Protein AF-A0A6A6EU64-F1 (afdb_monomer_lite)

Secondary structure (DSSP, 8-state):
---HHHHHHT-HHIIIIIHHHHHHHHHHHHHHHTT-SS-TTHHHHHHHHHHHHHHHHS-HHHHHHHHHHTTHHHHHHHHHHHHHHHHHHHHHHHHHHHHHHHHTT-

Foldseek 3Di:
DDPPVVCVVLPLCVVFQVVQLVVQVVVVVVVVCVPDVDDPVCVVVCVVSSVVSNVVRPDPVSSVVSCVVSVNVVVVVVVVVVVVVVVVVVVVVVVVVVVVVVVVVD

Organism: NCBI:txid1314779

InterPro domains:
  IPR004875 DDE superfamily endonuclease domain [PF03184] (7-67)

Sequence (106 aa):
LLLAHAIYVLQPLDFSCFSPVKSKYRNYIDRLACIDDTTPIKKNQFIEYYSMTRKEGLTSSVIKNGWKAAGLVYIIEAYTALQKAKLLTYETNIVLHRVGKSIDKL

Radius of gyration: 26.45 Å; chains: 1; bounding box: 61×28×79 Å

Structure (mmCIF, N/CA/C/O backbone):
data_AF-A0A6A6EU64-F1
#
_entry.id   AF-A0A6A6EU64-F1
#
loop_
_atom_site.group_PDB
_atom_site.id
_atom_site.type_symbol
_atom_site.label_atom_id
_atom_site.label_alt_id
_atom_site.label_comp_id
_atom_site.label_asym_id
_atom_site.label_entity_id
_atom_site.label_seq_id
_atom_site.pdbx_PDB_ins_code
_atom_site.Cartn_x
_atom_site.Cartn_y
_atom_site.Cartn_z
_atom_site.occupancy
_atom_site.B_iso_or_equiv
_atom_site.auth_seq_id
_atom_site.auth_comp_id
_atom_site.auth_asym_id
_atom_site.auth_atom_id
_atom_site.pdbx_PDB_model_num
ATOM 1 N N . LEU A 1 1 ? 4.354 -17.254 16.469 1.00 42.41 1 LEU A N 1
ATOM 2 C CA . LEU A 1 1 ? 5.404 -17.611 15.491 1.00 42.41 1 LEU A CA 1
ATOM 3 C C . LEU A 1 1 ? 5.080 -16.886 14.181 1.00 42.41 1 LEU A C 1
AT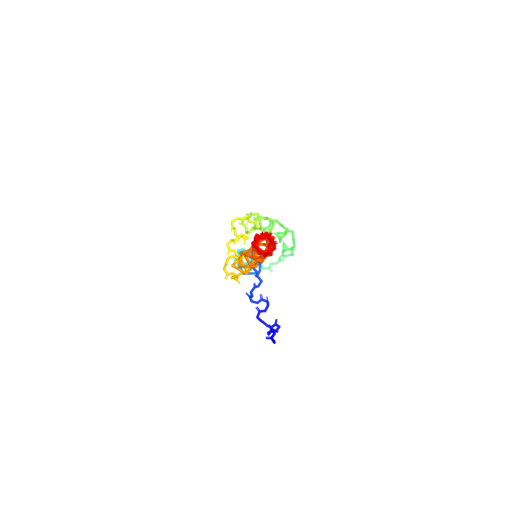OM 5 O O . LEU A 1 1 ? 4.229 -17.356 13.441 1.00 42.41 1 LEU A O 1
ATOM 9 N N . LEU A 1 2 ? 5.623 -15.688 13.944 1.00 47.88 2 LEU A N 1
ATOM 10 C CA . LEU A 1 2 ? 5.410 -14.978 12.676 1.00 47.88 2 LEU A CA 1
ATOM 11 C C . LEU A 1 2 ? 6.566 -15.364 11.749 1.00 47.88 2 LEU A C 1
ATOM 13 O O . LEU A 1 2 ? 7.718 -15.079 12.066 1.00 47.88 2 LEU A O 1
ATOM 17 N N . LEU A 1 3 ? 6.277 -16.084 10.662 1.00 54.97 3 LEU A N 1
ATOM 18 C CA . LEU A 1 3 ? 7.292 -16.480 9.685 1.00 54.97 3 LEU A CA 1
ATOM 19 C C . LEU A 1 3 ? 7.927 -15.207 9.105 1.00 54.97 3 LEU A C 1
ATOM 21 O O . LEU A 1 3 ? 7.242 -14.429 8.441 1.00 54.97 3 LEU A O 1
ATOM 25 N N . ALA A 1 4 ? 9.230 -15.008 9.318 1.00 56.97 4 ALA A N 1
ATOM 26 C CA . ALA A 1 4 ? 9.975 -13.855 8.801 1.00 56.97 4 ALA A CA 1
ATOM 27 C C . ALA A 1 4 ? 9.815 -13.675 7.274 1.00 56.97 4 ALA A C 1
ATOM 29 O O . ALA A 1 4 ? 9.865 -12.560 6.764 1.00 56.97 4 ALA A O 1
ATOM 30 N N . HIS A 1 5 ? 9.529 -14.766 6.556 1.00 56.94 5 HIS A N 1
ATOM 31 C CA . HIS A 1 5 ? 9.319 -14.782 5.108 1.00 56.94 5 HIS A CA 1
ATOM 32 C C . HIS A 1 5 ? 7.923 -14.324 4.648 1.00 56.94 5 HIS A C 1
ATOM 34 O O . HIS A 1 5 ? 7.776 -13.934 3.493 1.00 56.94 5 HIS A O 1
ATOM 40 N N . ALA A 1 6 ? 6.906 -14.316 5.519 1.00 52.00 6 ALA A N 1
ATOM 41 C CA . ALA A 1 6 ? 5.562 -13.835 5.171 1.00 52.00 6 ALA A CA 1
ATOM 42 C C . ALA A 1 6 ? 5.453 -12.303 5.259 1.00 52.00 6 ALA A C 1
ATOM 44 O O . ALA A 1 6 ? 4.678 -11.687 4.533 1.00 52.00 6 ALA A O 1
ATOM 45 N N . ILE A 1 7 ? 6.270 -11.679 6.114 1.00 59.66 7 ILE A N 1
ATOM 46 C CA . ILE A 1 7 ? 6.261 -10.229 6.342 1.00 59.66 7 ILE A CA 1
ATOM 47 C C . ILE A 1 7 ? 6.695 -9.473 5.082 1.00 59.66 7 ILE A C 1
ATOM 49 O O . ILE A 1 7 ? 6.124 -8.429 4.796 1.00 59.66 7 ILE A O 1
ATOM 53 N N . TYR A 1 8 ? 7.653 -10.006 4.313 1.00 57.22 8 TYR A N 1
ATOM 54 C CA . TYR A 1 8 ? 8.108 -9.407 3.051 1.00 57.22 8 TYR A CA 1
ATOM 55 C C . TYR A 1 8 ? 7.032 -9.465 1.956 1.00 57.22 8 TYR A C 1
ATOM 57 O O . TYR A 1 8 ? 6.744 -8.472 1.300 1.00 57.22 8 TYR A O 1
ATOM 65 N N . VAL A 1 9 ? 6.378 -10.620 1.806 1.00 56.22 9 VAL A N 1
ATOM 66 C CA . VAL A 1 9 ? 5.329 -10.829 0.792 1.00 56.22 9 VAL A CA 1
ATOM 67 C C . VAL A 1 9 ? 4.094 -9.962 1.065 1.00 56.22 9 VAL A C 1
ATOM 69 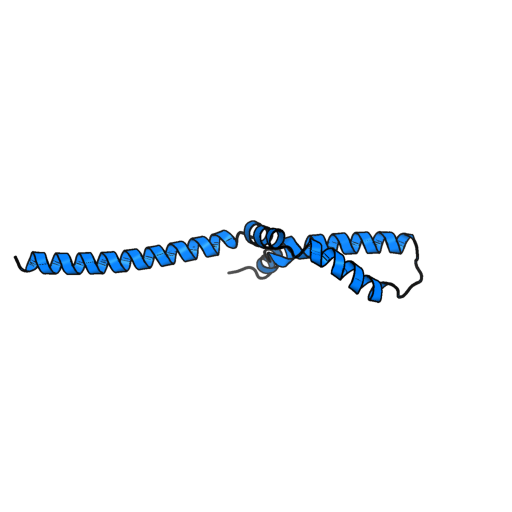O O . VAL A 1 9 ? 3.412 -9.544 0.132 1.00 56.22 9 VAL A O 1
ATOM 72 N N . LEU A 1 10 ? 3.827 -9.660 2.337 1.00 60.44 10 LEU A N 1
ATOM 73 C CA . LEU A 1 10 ? 2.681 -8.866 2.777 1.00 60.44 10 LEU A CA 1
ATOM 74 C C . LEU A 1 10 ? 2.991 -7.372 2.943 1.00 60.44 10 LEU A C 1
ATOM 76 O O . LEU A 1 10 ? 2.142 -6.647 3.463 1.00 60.44 10 LEU A O 1
ATOM 80 N N . GLN A 1 11 ? 4.163 -6.875 2.521 1.00 75.88 11 GLN A N 1
ATOM 81 C CA . GLN A 1 11 ? 4.420 -5.438 2.596 1.00 75.88 11 GLN A CA 1
ATOM 82 C C . GLN A 1 11 ? 3.533 -4.711 1.575 1.00 75.88 11 GLN A C 1
ATOM 84 O O . GLN A 1 11 ? 3.716 -4.871 0.365 1.00 75.88 11 GLN A O 1
ATOM 89 N N . PRO A 1 12 ? 2.580 -3.873 2.027 1.00 72.25 12 PRO A N 1
ATOM 90 C CA . PRO A 1 12 ? 1.617 -3.228 1.137 1.00 72.25 12 PRO A CA 1
ATOM 91 C C . PRO A 1 12 ? 2.306 -2.344 0.094 1.00 72.25 12 PRO A C 1
ATOM 93 O O . PRO A 1 12 ? 1.784 -2.152 -1.003 1.00 72.25 12 PRO A O 1
ATOM 96 N N . LEU A 1 13 ? 3.499 -1.839 0.414 1.00 72.44 13 LEU A N 1
ATOM 97 C CA . LEU A 1 13 ? 4.306 -1.008 -0.466 1.00 72.44 13 LEU A CA 1
ATOM 98 C C . LEU A 1 13 ? 5.004 -1.814 -1.575 1.00 72.44 13 LEU A C 1
ATOM 100 O O . LEU A 1 13 ? 5.007 -1.366 -2.723 1.00 72.44 13 LEU A O 1
ATOM 104 N N . ASP A 1 14 ? 5.518 -3.007 -1.259 1.00 73.38 14 ASP A N 1
ATOM 105 C CA . ASP A 1 14 ? 6.136 -3.908 -2.241 1.00 73.38 14 ASP A CA 1
ATOM 106 C C . ASP A 1 14 ? 5.093 -4.468 -3.216 1.00 73.38 14 ASP A C 1
ATOM 108 O O . ASP A 1 14 ? 5.327 -4.499 -4.428 1.00 73.38 14 ASP A O 1
ATOM 112 N N . PHE A 1 15 ? 3.911 -4.835 -2.707 1.00 70.12 15 PHE A N 1
ATOM 113 C CA . PHE A 1 15 ? 2.844 -5.427 -3.517 1.00 70.12 15 PHE A CA 1
ATOM 114 C C . PHE A 1 15 ? 2.139 -4.411 -4.427 1.00 70.12 15 PHE A C 1
ATOM 116 O O . PHE A 1 15 ? 1.823 -4.725 -5.573 1.00 70.12 15 PHE A O 1
ATOM 123 N N . SER A 1 16 ? 1.887 -3.190 -3.941 1.00 79.75 16 SER A N 1
ATOM 124 C CA . SER A 1 16 ? 1.073 -2.214 -4.683 1.00 79.75 16 SER A CA 1
ATOM 125 C C . SER A 1 16 ? 1.876 -1.177 -5.446 1.00 79.75 16 SER A C 1
ATOM 127 O O . SER A 1 16 ? 1.643 -0.994 -6.633 1.00 79.75 16 SER A O 1
ATOM 129 N N . CYS A 1 17 ? 2.806 -0.486 -4.794 1.00 79.75 17 CYS A N 1
ATOM 130 C CA . CYS A 1 17 ? 3.447 0.687 -5.376 1.00 79.75 17 CYS A CA 1
ATOM 131 C C . CYS A 1 17 ? 4.732 0.308 -6.107 1.00 79.75 17 CYS A C 1
ATOM 133 O O . CYS A 1 17 ? 4.983 0.775 -7.216 1.00 79.75 17 CYS A O 1
ATOM 135 N N . PHE A 1 18 ? 5.561 -0.537 -5.491 1.00 81.94 18 PHE A N 1
ATOM 136 C CA . PHE A 1 18 ? 6.878 -0.857 -6.033 1.00 81.94 18 PHE A CA 1
ATOM 137 C C . PHE A 1 18 ? 6.833 -1.909 -7.133 1.00 81.94 18 PHE A C 1
ATOM 139 O O . PHE A 1 18 ? 7.620 -1.803 -8.072 1.00 81.94 18 PHE A O 1
ATOM 146 N N . SER A 1 19 ? 5.899 -2.861 -7.093 1.00 81.44 19 SER A N 1
ATOM 147 C CA . SER A 1 19 ? 5.755 -3.855 -8.163 1.00 81.44 19 SER A CA 1
ATOM 148 C C . SER A 1 19 ? 5.452 -3.219 -9.541 1.00 81.44 19 SER A C 1
ATOM 150 O O . SER A 1 19 ? 6.226 -3.449 -10.479 1.00 81.44 19 SER A O 1
ATOM 152 N N . PRO A 1 20 ? 4.453 -2.320 -9.699 1.00 82.12 20 PRO A N 1
ATOM 153 C CA . PRO A 1 20 ? 4.180 -1.659 -10.979 1.00 82.12 20 PRO A CA 1
ATOM 154 C C . PRO A 1 20 ? 5.289 -0.700 -11.415 1.00 82.12 20 PRO A C 1
ATOM 156 O O . PRO A 1 20 ? 5.627 -0.656 -12.597 1.00 82.12 20 PRO A O 1
ATOM 159 N N . VAL A 1 21 ? 5.883 0.045 -10.474 1.00 86.38 21 VAL A N 1
ATOM 160 C CA . VAL A 1 21 ? 7.004 0.959 -10.759 1.00 86.38 21 VAL A CA 1
ATOM 161 C C . VAL A 1 21 ? 8.207 0.175 -11.282 1.00 86.38 21 VAL A C 1
ATOM 163 O O . VAL A 1 21 ? 8.776 0.526 -12.316 1.00 86.38 21 VAL A O 1
ATOM 166 N N . LYS A 1 22 ? 8.552 -0.936 -10.623 1.00 84.81 22 LYS A N 1
ATOM 167 C CA . LYS A 1 22 ? 9.650 -1.822 -11.023 1.00 84.81 22 LYS A CA 1
ATOM 168 C C . LYS A 1 22 ? 9.383 -2.481 -12.374 1.00 84.81 22 LYS A C 1
ATOM 170 O O . LYS A 1 22 ? 10.296 -2.555 -13.193 1.00 84.81 22 LYS A O 1
ATOM 175 N N . SER A 1 23 ? 8.153 -2.932 -12.620 1.00 85.75 23 SER A N 1
ATOM 176 C CA . SER A 1 23 ? 7.758 -3.542 -13.895 1.00 85.75 23 SER A CA 1
ATOM 177 C C . SER A 1 23 ? 7.824 -2.543 -15.055 1.00 85.75 23 SER A C 1
ATOM 179 O O . SER A 1 23 ? 8.459 -2.832 -16.068 1.00 85.75 23 SER A O 1
ATOM 181 N N . LYS A 1 24 ? 7.262 -1.336 -14.895 1.00 86.06 24 LYS A N 1
ATOM 182 C CA . LYS A 1 24 ? 7.329 -0.280 -15.919 1.00 86.06 24 LYS A CA 1
ATOM 183 C C . LYS A 1 24 ? 8.762 0.151 -16.208 1.00 86.06 24 LYS A C 1
ATOM 185 O O . LYS A 1 24 ? 9.136 0.261 -17.373 1.00 86.06 24 LYS A O 1
ATOM 190 N N . TYR A 1 25 ? 9.561 0.354 -15.163 1.00 85.12 25 TYR A N 1
ATOM 191 C CA . TYR A 1 25 ? 10.971 0.694 -15.322 1.00 85.12 25 TYR A CA 1
ATOM 192 C C . TYR A 1 25 ? 11.740 -0.410 -16.065 1.00 85.12 25 TYR A C 1
ATOM 194 O O . TYR A 1 25 ? 12.497 -0.111 -16.984 1.00 85.12 25 TYR A O 1
ATOM 202 N N . ARG A 1 26 ? 11.504 -1.686 -15.729 1.00 84.62 26 ARG A N 1
ATOM 203 C CA . ARG A 1 26 ? 12.132 -2.820 -16.421 1.00 84.62 26 ARG A CA 1
ATOM 204 C C . ARG A 1 26 ? 11.757 -2.862 -17.903 1.00 84.62 26 ARG A C 1
ATOM 206 O O . ARG A 1 26 ? 12.653 -2.883 -18.730 1.00 84.6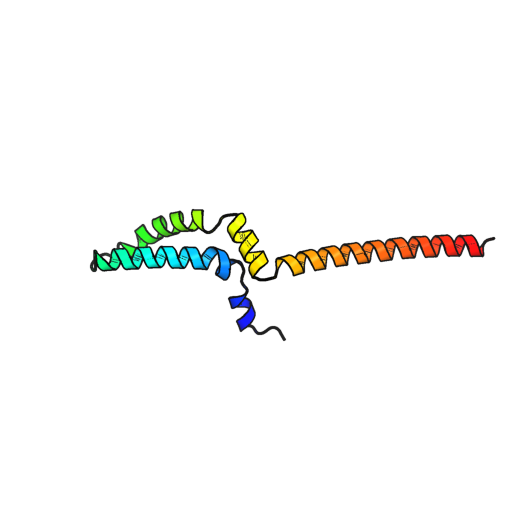2 26 ARG A O 1
ATOM 213 N N . ASN A 1 27 ? 10.469 -2.753 -18.234 1.00 85.50 27 ASN A N 1
ATOM 214 C CA . ASN A 1 27 ? 10.012 -2.721 -19.630 1.00 85.50 27 ASN A CA 1
ATOM 215 C C . ASN A 1 27 ? 10.651 -1.578 -20.432 1.00 85.50 27 ASN A C 1
ATOM 217 O O . ASN A 1 27 ? 10.918 -1.718 -21.623 1.00 85.50 27 ASN A O 1
ATOM 221 N N . TYR A 1 28 ? 10.869 -0.433 -19.787 1.00 81.19 28 TYR A N 1
ATOM 222 C CA . TYR A 1 28 ? 11.537 0.702 -20.406 1.00 81.19 28 TYR A CA 1
ATOM 223 C C . TYR A 1 28 ? 13.019 0.405 -20.693 1.00 81.19 28 TYR A C 1
ATOM 225 O O . TYR A 1 28 ? 13.489 0.636 -21.806 1.00 81.19 28 TYR A O 1
ATOM 233 N N . ILE A 1 29 ? 13.735 -0.168 -19.722 1.00 79.56 29 ILE A N 1
ATOM 234 C CA . ILE A 1 29 ? 15.136 -0.573 -19.894 1.00 79.56 29 ILE A CA 1
ATOM 235 C C . ILE A 1 29 ? 15.286 -1.676 -20.942 1.00 79.56 29 ILE A C 1
ATOM 237 O O . ILE A 1 29 ? 16.195 -1.588 -21.760 1.00 79.56 29 ILE A O 1
ATOM 241 N N . ASP A 1 30 ? 14.390 -2.660 -20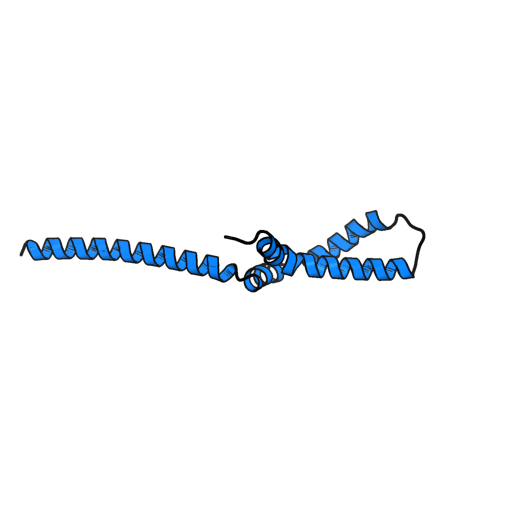.971 1.00 82.12 30 ASP A N 1
ATOM 242 C CA . ASP A 1 30 ? 14.428 -3.749 -21.953 1.00 8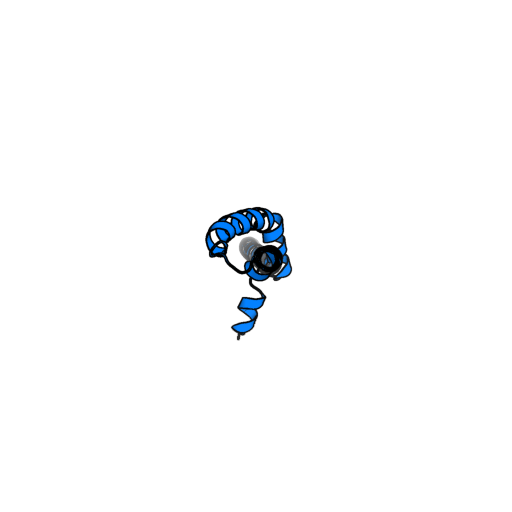2.12 30 ASP A CA 1
ATOM 243 C C . ASP A 1 30 ? 14.258 -3.216 -23.388 1.00 82.12 30 ASP A C 1
ATOM 245 O O . ASP A 1 30 ? 14.948 -3.653 -24.309 1.00 82.12 30 ASP A O 1
ATOM 249 N N . ARG A 1 31 ? 13.390 -2.210 -23.581 1.00 79.81 31 ARG A N 1
ATOM 250 C CA . ARG A 1 31 ? 13.224 -1.527 -24.877 1.00 79.81 31 ARG A CA 1
ATOM 251 C C . ARG A 1 31 ? 14.461 -0.742 -25.287 1.00 79.81 31 ARG A C 1
ATOM 253 O O . ARG A 1 31 ? 14.833 -0.783 -26.453 1.00 79.81 31 ARG A O 1
ATOM 260 N N . LEU A 1 32 ? 15.084 -0.031 -24.352 1.00 75.19 32 LEU A N 1
ATOM 261 C CA . LEU A 1 32 ? 16.315 0.707 -24.632 1.00 75.19 32 LEU A CA 1
ATOM 262 C C . LEU A 1 32 ? 17.491 -0.212 -24.946 1.00 75.19 32 LEU A C 1
ATOM 264 O O . LEU A 1 32 ? 18.247 0.077 -25.866 1.00 75.19 32 LEU A O 1
ATOM 268 N N . ALA A 1 33 ? 17.623 -1.316 -24.210 1.00 74.62 33 ALA A N 1
ATOM 269 C CA . ALA A 1 33 ? 18.676 -2.302 -24.426 1.00 74.62 33 ALA A CA 1
ATOM 270 C C . ALA A 1 33 ? 18.577 -2.959 -25.813 1.00 74.62 33 ALA A C 1
ATOM 272 O O . ALA A 1 33 ? 19.592 -3.342 -26.377 1.00 74.62 33 ALA A O 1
ATOM 273 N N . CYS A 1 34 ? 17.375 -3.046 -26.397 1.00 71.88 34 CYS A N 1
ATOM 274 C CA . CYS A 1 34 ? 17.203 -3.495 -27.782 1.00 71.88 34 CYS A CA 1
ATOM 275 C C . CYS A 1 34 ? 17.683 -2.475 -28.832 1.00 71.88 34 CYS A C 1
ATOM 277 O O . CYS A 1 34 ? 17.821 -2.843 -29.995 1.00 71.88 34 CYS A O 1
ATOM 279 N N . ILE A 1 35 ? 17.867 -1.202 -28.464 1.00 70.50 35 ILE A N 1
ATOM 280 C CA . ILE A 1 35 ? 18.147 -0.098 -29.398 1.00 70.50 35 ILE A CA 1
ATOM 281 C C . ILE A 1 35 ? 19.609 0.367 -29.301 1.00 70.50 35 ILE A C 1
ATOM 283 O O . ILE A 1 35 ? 20.194 0.715 -30.324 1.00 70.50 35 ILE A O 1
ATOM 287 N N . ASP A 1 36 ? 20.208 0.369 -28.105 1.00 64.19 36 ASP A N 1
ATOM 288 C CA . ASP A 1 36 ? 21.597 0.790 -27.879 1.00 64.19 36 ASP A CA 1
ATOM 289 C C . ASP A 1 36 ? 22.265 -0.067 -26.786 1.00 64.19 36 ASP A C 1
ATOM 291 O O . ASP A 1 36 ? 21.834 -0.079 -25.631 1.00 64.19 36 ASP A O 1
ATOM 295 N N . ASP A 1 37 ? 23.335 -0.776 -27.157 1.00 63.72 37 ASP A N 1
ATOM 296 C CA . ASP A 1 37 ? 24.085 -1.690 -26.281 1.00 63.72 37 ASP A CA 1
ATOM 297 C C . ASP A 1 37 ? 25.272 -0.988 -25.577 1.00 63.72 37 ASP A C 1
ATOM 299 O O . ASP A 1 37 ? 25.961 -1.574 -24.739 1.00 63.72 37 ASP A O 1
ATOM 303 N N . THR A 1 38 ? 25.544 0.288 -25.904 1.00 57.53 38 THR A N 1
ATOM 304 C CA . THR A 1 38 ? 26.876 0.893 -25.693 1.00 57.53 38 THR A CA 1
ATOM 305 C C . THR A 1 38 ? 26.980 2.027 -24.673 1.00 57.53 38 THR A C 1
ATOM 307 O O . THR A 1 38 ? 28.072 2.561 -24.475 1.00 57.53 38 THR A O 1
ATOM 310 N N . THR A 1 39 ? 25.925 2.394 -23.945 1.00 56.16 39 THR A N 1
ATOM 311 C CA . THR A 1 39 ? 25.954 3.641 -23.160 1.00 56.16 39 THR A CA 1
ATOM 312 C C . THR A 1 39 ? 25.836 3.504 -21.627 1.00 56.16 39 THR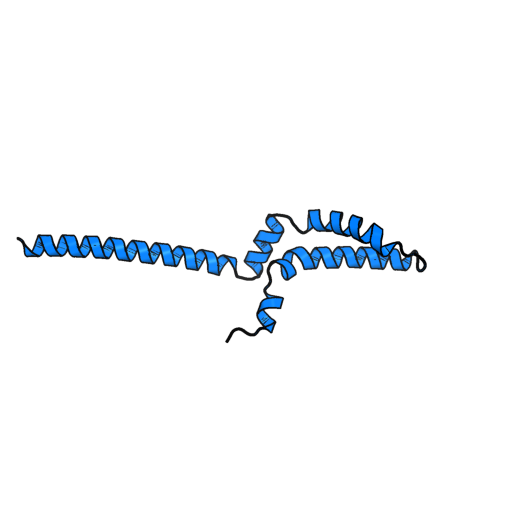 A C 1
ATOM 314 O O . THR A 1 39 ? 24.991 2.773 -21.101 1.00 56.16 39 THR A O 1
ATOM 317 N N . PRO A 1 40 ? 26.562 4.348 -20.850 1.00 61.94 40 PRO A N 1
ATOM 318 C CA . PRO A 1 40 ? 26.330 4.576 -19.415 1.00 61.94 40 PRO A CA 1
ATOM 319 C C . PRO A 1 40 ? 25.071 5.433 -19.146 1.00 61.94 40 PRO A C 1
ATOM 321 O O . PRO A 1 40 ? 24.899 6.010 -18.071 1.00 61.94 40 PRO A O 1
ATOM 324 N N . ILE A 1 41 ? 24.160 5.481 -20.120 1.00 56.88 41 ILE A N 1
ATOM 325 C CA . ILE A 1 41 ? 22.876 6.186 -20.133 1.00 56.88 41 ILE A CA 1
ATOM 326 C C . ILE A 1 41 ? 21.957 5.746 -18.969 1.00 56.88 41 ILE A C 1
ATOM 328 O O . ILE A 1 41 ? 21.105 6.509 -18.504 1.00 56.88 41 ILE A O 1
ATOM 332 N N . LYS A 1 42 ? 22.194 4.547 -18.422 1.00 63.44 42 LYS A N 1
ATOM 333 C CA . LYS A 1 42 ? 21.380 3.890 -17.390 1.00 63.44 42 LYS A CA 1
ATOM 334 C C . LYS A 1 42 ? 21.146 4.743 -16.134 1.00 63.44 42 LYS A C 1
ATOM 336 O O . LYS A 1 42 ? 20.059 4.668 -15.573 1.00 63.44 42 LYS A O 1
ATOM 341 N N . LYS A 1 43 ? 22.115 5.558 -15.682 1.00 70.94 43 LYS A N 1
ATOM 342 C CA . LYS A 1 43 ? 21.993 6.320 -14.415 1.00 70.94 43 LYS A CA 1
ATOM 343 C C . LYS A 1 43 ? 21.151 7.593 -14.529 1.00 70.94 43 LYS A C 1
ATOM 345 O O . LYS A 1 43 ? 20.266 7.797 -13.704 1.00 70.94 43 LYS A O 1
ATOM 350 N N . ASN A 1 44 ? 21.401 8.434 -15.532 1.00 73.88 44 ASN A N 1
ATOM 351 C CA . ASN A 1 44 ? 20.661 9.695 -15.686 1.00 73.88 44 ASN A CA 1
ATOM 352 C C . ASN A 1 44 ? 19.209 9.419 -16.083 1.00 73.88 44 ASN A C 1
ATOM 354 O O . ASN A 1 44 ? 18.284 9.981 -15.499 1.00 73.88 44 ASN A O 1
ATOM 358 N N . GLN A 1 45 ? 19.007 8.460 -16.988 1.00 76.56 45 GLN A N 1
ATOM 359 C CA . GLN A 1 45 ? 17.671 8.019 -17.363 1.00 76.56 45 GLN A CA 1
ATOM 360 C C . GLN A 1 45 ? 16.956 7.304 -16.214 1.00 76.56 45 GLN A C 1
ATOM 362 O O . GLN A 1 45 ? 15.754 7.481 -16.054 1.00 76.56 45 GLN A O 1
ATOM 367 N N . PHE A 1 46 ? 17.658 6.555 -15.351 1.00 79.44 46 PHE A N 1
ATOM 368 C CA . PHE A 1 46 ? 17.023 5.977 -14.161 1.00 79.44 46 PHE A CA 1
ATOM 369 C C . PHE A 1 46 ? 16.293 7.040 -13.339 1.00 79.44 46 PHE A C 1
ATOM 371 O O . PHE A 1 46 ? 15.139 6.827 -12.985 1.00 79.44 46 PHE A O 1
ATOM 378 N N . ILE A 1 47 ? 16.927 8.184 -13.066 1.00 84.88 47 ILE A N 1
ATOM 379 C CA . ILE A 1 47 ? 16.318 9.242 -12.248 1.00 84.88 47 ILE A CA 1
ATOM 380 C C . ILE A 1 47 ? 15.036 9.762 -12.904 1.00 84.88 47 ILE A C 1
ATOM 382 O O . ILE A 1 47 ? 14.011 9.889 -12.232 1.00 84.88 47 ILE A O 1
ATOM 386 N N . GLU A 1 48 ? 15.077 10.020 -14.209 1.00 85.06 48 GLU A N 1
ATOM 387 C CA . GLU A 1 48 ? 13.942 10.531 -14.974 1.00 85.06 48 GLU A CA 1
ATOM 388 C C . GLU A 1 48 ? 12.786 9.521 -15.030 1.00 85.06 48 GLU A C 1
ATOM 390 O O . GLU A 1 48 ? 11.684 9.804 -14.553 1.00 85.06 48 GLU A O 1
ATOM 395 N N . TYR A 1 49 ? 13.044 8.303 -15.505 1.00 82.75 49 TYR A N 1
ATOM 396 C CA . TYR A 1 49 ? 12.011 7.277 -15.663 1.00 82.75 49 TYR A CA 1
ATOM 397 C C . TYR A 1 49 ? 11.473 6.771 -14.330 1.00 82.75 49 TYR A C 1
ATOM 399 O O . TYR A 1 49 ? 10.268 6.531 -14.199 1.00 82.75 49 TYR A O 1
ATOM 407 N N . TYR A 1 50 ? 12.324 6.656 -13.310 1.00 85.38 50 TYR A N 1
ATOM 408 C CA . TYR A 1 50 ? 11.865 6.357 -11.960 1.00 85.38 50 TYR A CA 1
ATOM 409 C C . TYR A 1 50 ? 11.002 7.497 -11.414 1.00 85.38 50 TYR A C 1
ATOM 411 O O . TYR A 1 50 ? 9.973 7.232 -10.805 1.00 85.38 50 TYR A O 1
ATOM 419 N N . SER A 1 51 ? 11.353 8.765 -11.654 1.00 87.69 51 SER A N 1
ATOM 420 C CA . SER A 1 51 ? 10.528 9.912 -11.243 1.00 87.69 51 SER A CA 1
ATOM 421 C C . SER A 1 51 ? 9.143 9.893 -11.901 1.00 87.69 51 SER A C 1
ATOM 423 O O . SER A 1 51 ? 8.134 10.052 -11.209 1.00 87.69 51 SER A O 1
ATOM 425 N N . MET A 1 52 ? 9.072 9.629 -13.210 1.00 86.81 52 MET A N 1
ATOM 426 C CA . MET A 1 52 ? 7.806 9.544 -13.949 1.00 86.81 52 MET A CA 1
ATOM 427 C C . MET A 1 52 ? 6.931 8.388 -13.451 1.00 86.81 52 MET A C 1
ATOM 429 O O . MET A 1 52 ? 5.799 8.600 -13.019 1.00 86.81 52 MET A O 1
ATOM 433 N N . THR A 1 53 ? 7.477 7.172 -13.424 1.00 86.81 53 THR A N 1
ATOM 434 C CA . THR A 1 53 ? 6.736 5.974 -12.994 1.00 86.81 53 THR A CA 1
ATOM 435 C C . THR A 1 53 ? 6.331 6.037 -11.523 1.00 86.81 53 THR A C 1
ATOM 437 O O . THR A 1 53 ? 5.248 5.576 -11.160 1.00 86.81 53 THR A O 1
ATOM 440 N N . ARG A 1 54 ? 7.142 6.669 -10.666 1.00 87.44 54 ARG A N 1
ATOM 441 C CA . ARG A 1 54 ? 6.814 6.886 -9.254 1.00 87.44 54 ARG A CA 1
ATOM 442 C C . ARG A 1 54 ? 5.580 7.770 -9.081 1.00 87.44 54 ARG A C 1
ATOM 444 O O . ARG A 1 54 ? 4.757 7.455 -8.228 1.00 87.44 54 ARG A O 1
ATOM 451 N N . LYS A 1 55 ? 5.421 8.841 -9.868 1.00 86.44 55 LYS A N 1
ATOM 452 C CA . LYS A 1 55 ? 4.224 9.706 -9.794 1.00 86.44 55 LYS A CA 1
ATOM 453 C C . LYS A 1 55 ? 2.939 8.936 -10.102 1.00 86.44 55 LYS A C 1
ATOM 455 O O . LYS A 1 55 ? 1.905 9.209 -9.505 1.00 86.44 55 LYS A O 1
ATOM 460 N N . GLU A 1 56 ? 3.022 7.949 -10.987 1.00 82.88 56 GLU A N 1
ATOM 461 C CA . GLU A 1 56 ? 1.894 7.087 -11.345 1.00 82.88 56 GLU A CA 1
ATOM 462 C C . GLU A 1 56 ? 1.649 5.973 -10.312 1.00 82.88 56 GLU A C 1
ATOM 464 O O . GLU A 1 56 ? 0.502 5.615 -10.045 1.00 82.88 56 GLU A O 1
ATOM 469 N N . GLY A 1 57 ? 2.715 5.418 -9.724 1.00 81.44 57 GLY A N 1
ATOM 470 C CA . GLY A 1 57 ? 2.639 4.297 -8.780 1.00 81.44 57 GLY A CA 1
ATOM 471 C C . GLY A 1 57 ? 2.408 4.687 -7.316 1.00 81.44 57 GLY A C 1
ATOM 472 O O . GLY A 1 57 ? 1.792 3.927 -6.577 1.00 81.44 57 GLY A O 1
ATOM 473 N N . LEU A 1 58 ? 2.860 5.867 -6.877 1.00 85.19 58 LEU A N 1
ATOM 474 C CA . LEU A 1 58 ? 2.688 6.373 -5.505 1.00 85.19 58 LEU A CA 1
ATOM 475 C C . LEU A 1 58 ? 1.506 7.341 -5.404 1.00 85.19 58 LEU A C 1
ATOM 477 O O . LEU A 1 58 ? 1.630 8.466 -4.919 1.00 85.19 58 LEU A O 1
ATOM 481 N N . THR A 1 59 ? 0.338 6.897 -5.851 1.00 87.06 59 THR A N 1
ATOM 482 C CA . THR A 1 59 ? -0.911 7.640 -5.655 1.00 87.06 59 THR A CA 1
ATOM 483 C C . THR A 1 59 ? -1.612 7.187 -4.374 1.00 87.06 59 THR A C 1
ATOM 485 O O . THR A 1 59 ? -1.457 6.051 -3.918 1.00 87.06 59 THR A O 1
ATOM 488 N N . SER A 1 60 ? -2.424 8.067 -3.775 1.00 84.19 60 SER A N 1
ATOM 489 C CA . SER A 1 60 ? -3.170 7.744 -2.545 1.00 84.19 60 SER A CA 1
ATOM 490 C C . SER A 1 60 ? -4.078 6.519 -2.721 1.00 84.19 60 SER A C 1
ATOM 492 O O . SER A 1 60 ? -4.220 5.717 -1.799 1.00 84.19 60 SER A O 1
ATOM 494 N N . SER A 1 61 ? -4.665 6.347 -3.909 1.00 84.00 61 SER A N 1
ATOM 495 C CA . SER A 1 61 ? -5.510 5.198 -4.240 1.00 84.00 61 SER A CA 1
ATOM 496 C C . SER A 1 61 ? -4.712 3.896 -4.309 1.00 84.00 61 SER A C 1
ATOM 498 O O . SER A 1 61 ? -5.128 2.919 -3.688 1.00 84.00 61 SER A O 1
ATOM 500 N N . VAL A 1 62 ? -3.559 3.878 -4.992 1.00 83.50 62 VAL A N 1
ATOM 501 C CA . VAL A 1 62 ? -2.696 2.685 -5.093 1.00 83.50 62 VAL A CA 1
ATOM 502 C C . VAL A 1 62 ? -2.206 2.258 -3.716 1.00 83.50 62 VAL A C 1
ATOM 504 O O . VAL A 1 62 ? -2.335 1.085 -3.369 1.00 83.50 62 VAL A O 1
ATOM 507 N N . ILE A 1 63 ? -1.761 3.214 -2.895 1.00 82.44 63 ILE A N 1
ATOM 508 C CA . ILE A 1 63 ? -1.335 2.942 -1.520 1.00 82.44 63 ILE A CA 1
ATOM 509 C C . ILE A 1 63 ? -2.498 2.320 -0.742 1.00 82.44 63 ILE A C 1
ATOM 511 O O . ILE A 1 63 ? -2.380 1.190 -0.273 1.00 82.44 63 ILE A O 1
ATOM 515 N N . LYS A 1 64 ? -3.654 2.994 -0.650 1.00 82.31 64 LYS A N 1
ATOM 516 C CA . LYS A 1 64 ? -4.824 2.483 0.091 1.00 82.31 64 LYS A CA 1
ATOM 517 C C . LYS A 1 64 ? -5.245 1.086 -0.374 1.00 82.31 64 LYS A C 1
ATOM 519 O O . LYS A 1 64 ? -5.553 0.238 0.459 1.00 82.31 64 LYS A O 1
ATOM 524 N N . ASN A 1 65 ? -5.226 0.831 -1.680 1.00 81.69 65 ASN A N 1
ATOM 525 C CA . ASN A 1 65 ? -5.549 -0.479 -2.237 1.00 81.69 65 ASN A CA 1
ATOM 526 C C . ASN A 1 65 ? -4.497 -1.538 -1.881 1.00 81.69 65 ASN A C 1
ATOM 528 O O . ASN A 1 65 ? -4.873 -2.666 -1.577 1.00 81.69 65 ASN A O 1
ATOM 532 N N . GLY A 1 66 ? -3.212 -1.182 -1.827 1.00 81.94 66 GLY A N 1
ATOM 533 C CA . GLY A 1 66 ? -2.149 -2.063 -1.339 1.00 81.94 66 GLY A CA 1
ATOM 534 C C . GLY A 1 66 ? -2.329 -2.488 0.111 1.00 81.94 66 GLY A C 1
ATOM 535 O O . GLY A 1 66 ? -2.219 -3.669 0.427 1.00 81.94 66 GLY A O 1
ATOM 536 N N . TRP A 1 67 ? -2.688 -1.547 0.985 1.00 80.38 67 TRP A N 1
ATOM 537 C CA . TRP A 1 67 ? -3.001 -1.845 2.386 1.00 80.38 67 TRP A CA 1
ATOM 538 C C . TRP A 1 67 ? -4.239 -2.742 2.532 1.00 80.38 67 TRP A C 1
ATOM 540 O O . TRP A 1 67 ? -4.266 -3.608 3.409 1.00 80.38 67 TRP A O 1
ATOM 550 N N . LYS A 1 68 ? -5.251 -2.570 1.668 1.00 79.50 68 LYS A N 1
ATOM 551 C CA . LYS A 1 68 ? -6.423 -3.462 1.612 1.00 79.50 68 LYS A CA 1
ATOM 552 C C . LYS A 1 68 ? -6.048 -4.864 1.132 1.00 79.50 68 LYS A C 1
ATOM 554 O O . LYS A 1 68 ? -6.450 -5.837 1.759 1.00 79.50 68 LYS A O 1
ATOM 559 N N . ALA A 1 69 ? -5.266 -4.964 0.058 1.00 78.31 69 ALA A N 1
ATOM 560 C CA . ALA A 1 69 ? -4.830 -6.233 -0.522 1.00 78.31 69 ALA A CA 1
ATOM 561 C C . ALA A 1 69 ? -3.934 -7.037 0.434 1.00 78.31 69 ALA A C 1
ATOM 563 O O . ALA A 1 69 ? -4.056 -8.254 0.506 1.00 78.31 69 ALA A O 1
ATOM 564 N N . ALA A 1 70 ? -3.100 -6.358 1.227 1.00 77.00 70 ALA A N 1
ATOM 565 C CA . ALA A 1 70 ? -2.296 -6.980 2.280 1.00 77.00 70 ALA A CA 1
ATOM 566 C C . ALA A 1 70 ? -3.122 -7.435 3.505 1.00 77.00 70 ALA A C 1
ATOM 568 O O . ALA A 1 70 ? -2.561 -7.972 4.457 1.00 77.00 70 ALA A O 1
ATOM 569 N N . GLY A 1 71 ? -4.439 -7.184 3.531 1.00 74.44 71 GLY A N 1
ATOM 570 C CA . GLY A 1 71 ? -5.321 -7.530 4.651 1.00 74.44 71 GLY A CA 1
ATOM 571 C C . GLY A 1 71 ? -5.112 -6.681 5.913 1.00 74.44 71 GLY A C 1
ATOM 572 O O . GLY A 1 71 ? -5.765 -6.914 6.926 1.00 74.44 71 GLY A O 1
ATOM 573 N N . LEU A 1 72 ? -4.238 -5.672 5.864 1.00 73.81 72 LEU A N 1
ATOM 574 C CA . LEU A 1 72 ? -3.848 -4.867 7.026 1.00 73.81 72 LEU A CA 1
ATOM 575 C C . LEU A 1 72 ? -4.891 -3.805 7.402 1.00 73.81 72 LEU A C 1
ATOM 577 O O . LEU A 1 72 ? -4.968 -3.410 8.563 1.00 73.81 72 LEU A O 1
ATOM 581 N N . VAL A 1 73 ? -5.723 -3.363 6.451 1.00 71.69 73 VAL A N 1
ATOM 582 C CA . VAL A 1 73 ? -6.805 -2.392 6.723 1.00 71.69 73 VAL A CA 1
ATOM 583 C C . VAL A 1 73 ? -7.811 -2.947 7.731 1.00 71.69 73 VAL A C 1
ATOM 585 O O . VAL A 1 73 ? -8.156 -2.263 8.692 1.00 71.69 73 VAL A O 1
ATOM 588 N N . TYR A 1 74 ? -8.195 -4.215 7.585 1.00 70.81 74 TYR A N 1
ATOM 589 C CA . TYR A 1 74 ? -9.149 -4.856 8.489 1.00 70.81 74 TYR A CA 1
ATOM 590 C C . TYR A 1 74 ? -8.594 -5.032 9.904 1.00 70.81 74 TYR A C 1
ATOM 592 O O . TYR A 1 74 ? -9.352 -4.979 10.866 1.00 70.81 74 TYR A O 1
ATOM 600 N N . ILE A 1 75 ? -7.275 -5.183 10.055 1.00 73.31 75 ILE A N 1
ATOM 601 C CA . ILE A 1 75 ? -6.631 -5.293 11.370 1.00 73.31 75 ILE A CA 1
ATOM 602 C C . ILE A 1 75 ? -6.749 -3.969 12.135 1.00 73.31 75 ILE A C 1
ATOM 604 O O . ILE A 1 75 ? -7.081 -3.969 13.320 1.00 73.31 75 ILE A O 1
ATOM 608 N N . ILE A 1 76 ? -6.525 -2.837 11.460 1.00 73.94 76 ILE A N 1
ATOM 609 C CA . ILE A 1 76 ? -6.605 -1.503 12.075 1.00 73.94 76 ILE A CA 1
ATOM 610 C C . ILE A 1 76 ? -8.061 -1.153 12.414 1.00 73.94 76 ILE A C 1
ATOM 612 O O . ILE A 1 76 ? -8.341 -0.642 13.502 1.00 73.94 76 ILE A O 1
ATOM 616 N N . GLU A 1 77 ? -9.000 -1.456 11.517 1.00 78.88 77 GLU A N 1
ATOM 617 C CA . GLU A 1 77 ? -10.430 -1.213 11.742 1.00 78.88 77 GLU A CA 1
ATOM 618 C C . GLU A 1 77 ? -10.983 -2.085 12.876 1.00 78.88 77 GLU A C 1
ATOM 620 O O . GLU A 1 77 ? -11.632 -1.565 13.787 1.00 78.88 77 GLU A O 1
ATOM 625 N N . ALA A 1 78 ? -10.657 -3.381 12.885 1.00 76.81 78 ALA A N 1
ATOM 626 C CA . ALA A 1 78 ? -11.049 -4.299 13.950 1.00 76.81 78 ALA A CA 1
ATOM 627 C C . ALA A 1 78 ? -10.450 -3.889 15.300 1.00 76.81 78 ALA A C 1
ATOM 629 O O . ALA A 1 78 ? -11.168 -3.846 16.298 1.00 76.81 78 ALA A O 1
ATOM 630 N N . TYR A 1 79 ? -9.165 -3.518 15.340 1.00 79.44 79 TYR A N 1
ATOM 631 C CA . TYR A 1 79 ? -8.528 -3.009 16.555 1.00 79.44 79 TYR A CA 1
ATOM 632 C C . TYR A 1 79 ? -9.251 -1.765 17.085 1.00 79.44 79 TYR A C 1
ATOM 634 O O . TYR A 1 79 ? -9.582 -1.694 18.267 1.00 79.44 79 TYR A O 1
ATOM 642 N N . THR A 1 80 ? -9.572 -0.815 16.205 1.00 85.31 80 THR A N 1
ATOM 643 C CA . THR A 1 80 ? -10.289 0.415 16.570 1.00 85.31 80 THR A CA 1
ATOM 644 C C . THR A 1 80 ? -11.694 0.126 17.106 1.00 85.31 80 THR A C 1
ATOM 646 O O . THR A 1 80 ? -12.102 0.693 18.123 1.00 85.31 80 THR A O 1
ATOM 649 N N . ALA A 1 81 ? -12.434 -0.773 16.454 1.00 86.75 81 ALA A N 1
ATOM 650 C CA . ALA A 1 81 ? -13.753 -1.208 16.907 1.00 86.75 81 ALA A CA 1
ATOM 651 C C . ALA A 1 81 ? -13.683 -1.876 18.289 1.00 86.75 81 ALA A C 1
ATOM 653 O O . ALA A 1 81 ? -14.508 -1.597 19.159 1.00 86.75 81 ALA A O 1
ATOM 654 N N . LEU A 1 82 ? -12.651 -2.687 18.521 1.00 90.75 82 LEU A N 1
ATOM 655 C CA . LEU A 1 82 ? -12.435 -3.387 19.782 1.00 90.75 82 LEU A CA 1
ATOM 656 C C . LEU A 1 82 ? -12.090 -2.421 20.929 1.00 90.75 82 LEU A C 1
ATOM 658 O O . LEU A 1 82 ? -12.568 -2.609 22.047 1.00 90.75 82 LEU A O 1
ATOM 662 N N . GLN A 1 83 ? -11.339 -1.348 20.658 1.00 92.56 83 GLN A N 1
ATOM 663 C CA . GLN A 1 83 ? -11.097 -0.282 21.642 1.00 92.56 83 GLN A CA 1
ATOM 664 C C . GLN A 1 83 ? -12.384 0.469 22.009 1.00 92.56 83 GLN A C 1
ATOM 666 O O . GLN A 1 83 ? -12.653 0.692 23.190 1.00 92.56 83 GLN A O 1
ATOM 671 N N . LYS A 1 84 ? -13.217 0.808 21.016 1.00 94.19 84 LYS A N 1
ATOM 672 C CA . LYS A 1 84 ? -14.519 1.453 21.260 1.00 94.19 84 LYS A CA 1
ATOM 673 C C . LYS A 1 84 ? -15.451 0.562 22.080 1.00 94.19 84 LYS A C 1
ATOM 675 O O . LYS A 1 84 ? -16.074 1.048 23.018 1.00 94.19 84 LYS A O 1
ATOM 680 N N . ALA A 1 85 ? -15.511 -0.729 21.757 1.00 91.88 85 ALA A N 1
ATOM 681 C CA . ALA A 1 85 ? -16.317 -1.695 22.495 1.00 91.88 85 ALA A CA 1
ATOM 682 C C . ALA A 1 85 ? -15.882 -1.788 23.966 1.00 91.88 85 ALA A C 1
ATOM 684 O O . ALA A 1 85 ? -16.727 -1.694 24.850 1.00 91.88 85 ALA A O 1
ATOM 685 N N . LYS A 1 86 ? -14.569 -1.873 24.237 1.00 94.94 86 LYS A N 1
ATOM 686 C CA . LYS A 1 86 ? -14.031 -1.885 25.609 1.00 94.94 86 LYS A CA 1
ATOM 687 C C . LYS A 1 86 ? -14.420 -0.645 26.413 1.00 94.94 86 LYS A C 1
ATOM 689 O O . LYS A 1 86 ? -14.796 -0.778 27.576 1.00 94.94 86 LYS A O 1
ATOM 694 N N . LEU A 1 87 ? -14.339 0.537 25.802 1.00 94.62 87 LEU A N 1
ATOM 695 C CA . LEU A 1 87 ? -14.733 1.785 26.455 1.00 94.62 87 LEU A CA 1
ATOM 696 C C . LEU A 1 87 ? -16.226 1.770 26.800 1.00 94.62 87 LEU A C 1
ATOM 698 O O . LEU A 1 87 ? -16.597 2.068 27.930 1.00 94.62 87 LEU A O 1
ATOM 702 N N . LEU A 1 88 ? -17.071 1.350 25.854 1.00 94.06 88 LEU A N 1
ATOM 703 C CA . LEU A 1 88 ? -18.510 1.239 26.083 1.00 94.06 88 LEU A CA 1
ATOM 704 C C . LEU A 1 88 ? -18.827 0.280 27.236 1.00 94.06 88 LEU A C 1
ATOM 706 O O . LEU A 1 88 ? -19.623 0.626 28.103 1.00 94.06 88 LEU A O 1
ATOM 710 N N . THR A 1 89 ? -18.175 -0.888 27.278 1.00 92.38 89 THR A N 1
ATOM 711 C CA . THR A 1 89 ? -18.349 -1.864 28.363 1.00 92.38 89 THR A CA 1
ATOM 712 C C . THR A 1 89 ? -17.982 -1.266 29.723 1.00 92.38 89 THR A C 1
ATOM 714 O O . THR A 1 89 ? -18.705 -1.459 30.702 1.00 92.38 89 THR A O 1
ATOM 717 N N . TYR A 1 90 ? -16.880 -0.516 29.793 1.00 93.94 90 TYR A N 1
ATOM 718 C CA . TYR A 1 90 ? -16.450 0.154 31.019 1.00 93.94 90 TYR A CA 1
ATOM 719 C C . TYR A 1 90 ? -17.482 1.181 31.504 1.00 93.94 90 TYR A C 1
ATOM 721 O O . TYR A 1 90 ? -17.910 1.120 32.658 1.00 93.94 90 TYR A O 1
ATOM 729 N N . GLU A 1 91 ? -17.952 2.051 30.610 1.00 93.75 91 GLU A N 1
ATOM 730 C CA . GLU A 1 91 ? -18.982 3.045 30.927 1.00 93.75 91 GLU A CA 1
ATOM 731 C C . GLU A 1 91 ? -20.283 2.381 31.401 1.00 93.75 91 GLU A C 1
ATOM 733 O O . GLU A 1 91 ? -20.845 2.769 32.431 1.00 93.75 91 GLU A O 1
ATOM 738 N N . THR A 1 92 ? -20.733 1.316 30.724 1.00 91.31 92 THR A N 1
ATOM 739 C CA . THR A 1 92 ? -21.928 0.571 31.151 1.00 91.31 92 THR A CA 1
ATOM 740 C C . THR A 1 92 ? -21.760 -0.064 32.528 1.00 91.31 92 THR A C 1
ATOM 742 O O . THR A 1 92 ? -22.681 0.004 33.340 1.00 91.31 92 THR A O 1
ATOM 745 N N . ASN A 1 93 ? -20.582 -0.611 32.841 1.00 93.12 93 ASN A N 1
ATOM 746 C CA . ASN A 1 93 ? -20.311 -1.202 34.153 1.00 93.12 93 ASN A CA 1
ATOM 747 C C . ASN A 1 93 ? -20.353 -0.154 35.272 1.00 93.12 93 ASN A C 1
ATOM 749 O O . ASN A 1 93 ? -20.892 -0.423 36.347 1.00 93.12 93 ASN A O 1
ATOM 753 N N . ILE A 1 94 ? -19.846 1.057 35.023 1.00 94.62 94 ILE A N 1
ATOM 754 C CA . ILE A 1 94 ? -19.930 2.153 35.995 1.00 94.62 94 ILE A CA 1
ATOM 755 C C . ILE A 1 94 ? -21.389 2.539 36.260 1.00 94.62 94 ILE A C 1
ATOM 757 O O . ILE A 1 94 ? -21.768 2.772 37.414 1.00 94.62 94 ILE A O 1
ATOM 761 N N . VAL A 1 95 ? -22.197 2.659 35.205 1.00 93.25 95 VAL A N 1
ATOM 762 C CA . VAL A 1 95 ? -23.613 3.029 35.334 1.00 93.25 95 VAL A CA 1
ATOM 763 C C . VAL A 1 95 ? -24.374 1.950 36.101 1.00 93.25 95 VAL A C 1
ATOM 765 O O . VAL A 1 95 ? -25.070 2.280 37.060 1.00 93.25 95 VAL A O 1
ATOM 768 N N . LEU A 1 96 ? -24.183 0.676 35.753 1.00 90.44 96 LEU A N 1
ATOM 769 C CA . LEU A 1 96 ? -24.807 -0.454 36.447 1.00 90.44 96 LEU A CA 1
ATOM 770 C C . LEU A 1 96 ? -24.441 -0.486 37.935 1.00 90.44 96 LEU A C 1
ATOM 772 O O . LEU A 1 96 ? -25.325 -0.617 38.778 1.00 90.44 96 LEU A O 1
ATOM 776 N N . HIS A 1 97 ? -23.167 -0.276 38.272 1.00 92.50 97 HIS A N 1
ATOM 777 C CA . HIS A 1 97 ? -22.727 -0.199 39.665 1.00 92.50 97 HIS A CA 1
ATOM 778 C C . HIS A 1 97 ? -23.379 0.974 40.419 1.00 92.50 97 HIS A C 1
ATOM 780 O O . HIS A 1 97 ? -23.788 0.833 41.573 1.00 92.50 97 HIS A O 1
ATOM 786 N N . ARG A 1 98 ? -23.506 2.147 39.780 1.00 92.19 98 ARG A N 1
ATOM 787 C CA . ARG A 1 98 ? -24.194 3.304 40.377 1.00 92.19 98 ARG A CA 1
ATOM 788 C C . ARG A 1 98 ? -25.678 3.034 40.616 1.00 92.19 98 ARG A C 1
ATOM 790 O O . ARG A 1 98 ? -26.174 3.390 41.680 1.00 92.19 98 ARG A O 1
ATOM 797 N N . VAL A 1 99 ? -26.363 2.416 39.656 1.00 91.12 99 VAL A N 1
ATOM 798 C CA . VAL A 1 99 ? -27.788 2.075 39.769 1.00 91.12 99 VAL A CA 1
ATOM 799 C C . VAL A 1 99 ? -28.012 1.033 40.863 1.00 91.12 99 VAL A C 1
ATOM 801 O O . VAL A 1 99 ? -28.862 1.256 41.720 1.00 91.12 99 VAL A O 1
ATOM 804 N N . GLY A 1 100 ? -27.213 -0.040 40.901 1.00 89.00 100 GLY A N 1
ATOM 805 C CA . GLY A 1 100 ? -27.297 -1.062 41.952 1.00 89.00 100 GLY A CA 1
ATOM 806 C C . GLY A 1 100 ? -27.168 -0.460 43.352 1.00 89.00 100 GLY A C 1
ATOM 807 O O . GLY A 1 100 ? -28.041 -0.647 44.191 1.00 89.00 100 GLY A O 1
ATOM 808 N N . LYS A 1 101 ? -26.173 0.414 43.557 1.00 85.88 101 LYS A N 1
ATOM 809 C CA . LYS A 1 101 ? -25.975 1.113 44.837 1.00 85.88 101 LYS A CA 1
ATOM 810 C C . LYS A 1 101 ? -27.144 2.024 45.244 1.00 85.88 101 LYS A C 1
ATOM 812 O O . LYS A 1 101 ? -27.288 2.328 46.426 1.00 85.88 101 LYS A O 1
ATOM 817 N N . SER A 1 102 ? -27.923 2.532 44.291 1.00 83.44 102 SER A N 1
ATOM 818 C CA . SER A 1 102 ? -29.120 3.332 44.583 1.00 83.44 102 SER A CA 1
ATOM 819 C C . SER A 1 102 ? -30.328 2.464 44.928 1.00 83.44 102 SER A C 1
ATOM 821 O O . SER A 1 102 ? -31.145 2.893 45.734 1.00 83.44 102 SER A O 1
ATOM 823 N N . ILE A 1 103 ? -30.429 1.263 44.350 1.00 81.62 103 ILE A N 1
ATOM 824 C CA . ILE A 1 103 ? -31.482 0.287 44.666 1.00 81.62 103 ILE A CA 1
ATOM 825 C C . ILE A 1 103 ? -31.268 -0.289 46.068 1.00 81.62 103 ILE A C 1
ATOM 827 O O . ILE A 1 103 ? -32.217 -0.348 46.834 1.00 81.62 103 ILE A O 1
ATOM 831 N N . ASP A 1 104 ? -30.025 -0.599 46.448 1.00 80.56 104 ASP A N 1
ATOM 832 C CA . ASP A 1 104 ? -29.689 -1.122 47.786 1.00 80.56 104 ASP A CA 1
ATOM 833 C C . ASP A 1 104 ? -29.944 -0.119 48.935 1.00 80.56 104 ASP A C 1
ATOM 835 O O . ASP A 1 104 ? -29.785 -0.452 50.109 1.00 80.56 104 ASP A O 1
ATOM 839 N N . LYS A 1 105 ? -30.269 1.138 48.607 1.00 74.62 105 LYS A N 1
ATOM 840 C CA . LYS A 1 105 ? -30.564 2.218 49.562 1.00 74.62 105 LYS A CA 1
ATOM 841 C C . LYS A 1 105 ? -32.060 2.503 49.737 1.00 74.62 105 LYS A C 1
ATOM 843 O O . LYS A 1 105 ? -32.386 3.357 50.563 1.00 74.62 105 LYS A O 1
ATOM 848 N N . LEU A 1 106 ? -32.920 1.874 48.936 1.00 64.62 106 LEU A N 1
ATOM 849 C CA . LEU A 1 106 ? -34.382 1.930 49.052 1.00 64.62 106 LEU A CA 1
ATOM 850 C C . LEU A 1 106 ? -34.873 0.833 49.999 1.00 64.62 106 LEU A C 1
ATOM 852 O O . LEU A 1 106 ? -35.827 1.128 50.749 1.00 64.62 106 LEU A O 1
#

pLDDT: mean 78.62, std 11.68, range [42.41, 94.94]